Protein AF-A0A7C3IVB8-F1 (afdb_monomer_lite)

Foldseek 3Di:
DLCLLVVLLCCPPVPHLAAEDEQDWQPQQDDCLCVPPSRNHTDDPVRSVVSVVSNVVSNHHYDD

Secondary structure (DSSP, 8-state):
--SHHHHHHHIIIII-TT-EE---PPPPP-GGGGG-TTTSSPPPHHHHHHHHHHHHHTT-EE--

Radius of gyration: 13.16 Å; chains: 1; bounding box: 30×18×30 Å

Structure (mmCIF, N/CA/C/O backbone):
data_AF-A0A7C3IVB8-F1
#
_entry.id   AF-A0A7C3IVB8-F1
#
loop_
_atom_site.group_PDB
_atom_site.id
_atom_site.type_symbol
_atom_site.label_atom_id
_atom_site.label_alt_id
_atom_site.label_comp_id
_atom_site.label_asym_id
_atom_site.label_entity_id
_atom_site.label_seq_id
_atom_site.pdbx_PDB_ins_code
_atom_site.Cartn_x
_atom_site.Cartn_y
_atom_site.Cartn_z
_atom_site.occupancy
_atom_site.B_iso_or_equiv
_atom_site.auth_seq_id
_atom_site.auth_comp_id
_atom_site.auth_asym_id
_atom_site.auth_atom_id
_atom_site.pdbx_PDB_model_num
ATOM 1 N N . MET A 1 1 ? 1.745 -8.132 -4.433 1.00 56.00 1 MET A N 1
ATOM 2 C CA . MET A 1 1 ? 1.584 -7.477 -3.111 1.00 56.00 1 MET A CA 1
ATOM 3 C C . MET A 1 1 ? 2.932 -7.176 -2.452 1.00 56.00 1 MET A C 1
ATOM 5 O O . MET A 1 1 ? 3.691 -8.094 -2.167 1.00 56.00 1 MET A O 1
ATOM 9 N N . ALA A 1 2 ? 3.242 -5.906 -2.186 1.00 62.81 2 ALA A N 1
ATOM 10 C CA . ALA A 1 2 ? 4.510 -5.454 -1.593 1.00 62.81 2 ALA A CA 1
ATOM 11 C C . ALA A 1 2 ? 4.547 -5.562 -0.048 1.00 62.81 2 ALA A C 1
ATOM 13 O O . ALA A 1 2 ? 4.917 -4.613 0.635 1.00 62.81 2 ALA A O 1
ATOM 14 N N . GLY A 1 3 ? 4.105 -6.687 0.527 1.00 76.25 3 GLY A N 1
ATOM 15 C CA . GLY A 1 3 ? 4.049 -6.877 1.989 1.00 76.25 3 GLY A CA 1
ATOM 16 C C . GLY A 1 3 ? 2.968 -6.062 2.719 1.00 76.25 3 GLY A C 1
ATOM 17 O O . GLY A 1 3 ? 2.870 -6.133 3.940 1.00 76.25 3 GLY A O 1
ATOM 18 N N . SER A 1 4 ? 2.128 -5.321 1.990 1.00 81.31 4 SER A N 1
ATOM 19 C CA . SER A 1 4 ? 1.080 -4.460 2.553 1.00 81.31 4 SER A CA 1
ATOM 20 C C . SER A 1 4 ? 0.079 -5.222 3.426 1.00 81.31 4 SER A C 1
ATOM 22 O O . SER A 1 4 ? -0.353 -4.698 4.445 1.00 81.31 4 SER A O 1
ATOM 24 N N . SER A 1 5 ? -0.250 -6.470 3.082 1.00 85.25 5 SER A N 1
ATOM 25 C CA . SER A 1 5 ? -1.167 -7.307 3.865 1.00 85.25 5 SER A CA 1
ATOM 26 C C . SER A 1 5 ? -0.667 -7.572 5.287 1.00 85.25 5 SER A C 1
ATOM 28 O O . SER A 1 5 ? -1.461 -7.508 6.216 1.00 85.25 5 SER A O 1
ATOM 30 N N . ALA A 1 6 ? 0.637 -7.796 5.479 1.00 88.06 6 ALA A N 1
ATOM 31 C CA . ALA A 1 6 ? 1.215 -8.033 6.804 1.00 88.06 6 ALA A CA 1
ATOM 32 C C . ALA A 1 6 ? 1.134 -6.786 7.698 1.00 88.06 6 ALA A C 1
ATOM 34 O O . ALA A 1 6 ? 0.833 -6.886 8.884 1.00 88.06 6 ALA A O 1
ATOM 35 N N . VAL A 1 7 ? 1.353 -5.601 7.117 1.00 89.38 7 VAL A N 1
ATOM 36 C CA .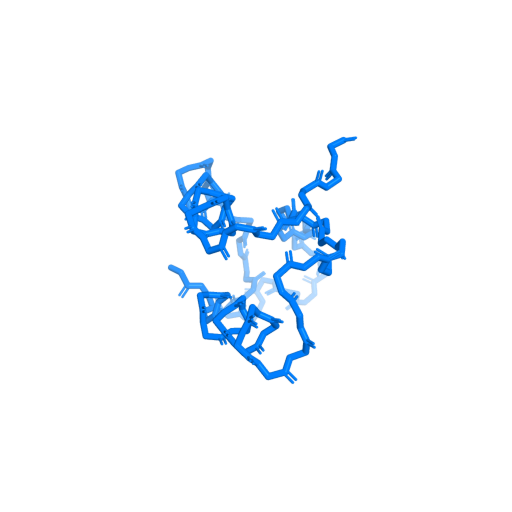 VAL A 1 7 ? 1.216 -4.327 7.840 1.00 89.38 7 VAL A CA 1
ATOM 37 C C . VAL A 1 7 ? -0.245 -4.074 8.209 1.00 89.38 7 VAL A C 1
ATOM 39 O O . VAL A 1 7 ? -0.532 -3.692 9.338 1.00 89.38 7 VAL A O 1
ATOM 42 N N . LEU A 1 8 ? -1.177 -4.312 7.282 1.00 90.00 8 LEU A N 1
ATOM 43 C CA . LEU A 1 8 ? -2.608 -4.147 7.543 1.00 90.00 8 LEU A CA 1
ATOM 44 C C . LEU A 1 8 ? -3.106 -5.121 8.621 1.00 90.00 8 LEU A C 1
ATOM 46 O O . LEU A 1 8 ? -3.884 -4.720 9.483 1.00 90.00 8 LEU A O 1
ATOM 50 N N . ASP A 1 9 ? -2.629 -6.367 8.607 1.00 90.50 9 ASP A N 1
ATOM 51 C CA . ASP A 1 9 ? -2.961 -7.376 9.619 1.00 90.50 9 ASP A CA 1
ATOM 52 C C . ASP A 1 9 ? -2.457 -6.966 11.011 1.00 90.50 9 ASP A C 1
ATOM 54 O O . ASP A 1 9 ? -3.216 -7.012 11.978 1.00 90.50 9 ASP A O 1
ATOM 58 N N . PHE A 1 10 ? -1.222 -6.460 11.099 1.00 91.56 10 PHE A N 1
ATOM 59 C CA . PHE A 1 10 ? -0.676 -5.894 12.335 1.00 91.56 10 PHE A CA 1
ATOM 60 C C . PHE A 1 10 ? -1.518 -4.718 12.848 1.00 91.56 10 PHE A C 1
ATOM 62 O O . PHE A 1 10 ? -1.875 -4.679 14.023 1.00 91.56 10 PHE A O 1
ATOM 69 N N . LEU A 1 11 ? -1.893 -3.775 11.976 1.00 90.62 11 LEU A N 1
ATOM 70 C CA . LEU A 1 11 ? -2.725 -2.632 12.367 1.00 90.62 11 LEU A CA 1
ATOM 71 C C . LEU A 1 11 ? -4.103 -3.073 12.881 1.00 90.62 11 LEU A C 1
ATOM 73 O O . LEU A 1 11 ? -4.598 -2.523 13.865 1.00 90.62 11 LEU A O 1
ATOM 77 N N . ALA A 1 12 ? -4.716 -4.066 12.238 1.00 90.31 12 ALA A N 1
ATOM 78 C CA . ALA A 1 12 ? -6.029 -4.560 12.629 1.00 90.31 12 ALA A CA 1
ATOM 79 C C . ALA A 1 12 ? -5.997 -5.335 13.957 1.00 90.31 12 ALA A C 1
ATOM 81 O O . ALA A 1 12 ? -6.906 -5.165 14.772 1.00 90.31 12 ALA A O 1
ATOM 82 N N . LYS A 1 13 ? -4.965 -6.161 14.180 1.00 91.31 13 LYS A N 1
ATOM 83 C CA . LYS A 1 13 ? -4.863 -7.055 15.347 1.00 91.31 13 LYS A CA 1
ATOM 84 C C . LYS A 1 13 ? -4.217 -6.407 16.565 1.00 91.31 13 LYS A C 1
ATOM 86 O O . LYS A 1 13 ? -4.754 -6.524 17.660 1.00 91.31 13 LYS A O 1
ATOM 91 N N . GLU A 1 14 ? -3.089 -5.732 16.371 1.00 93.19 14 GLU A N 1
ATOM 92 C CA . GLU A 1 14 ? -2.242 -5.256 17.471 1.00 93.19 14 GLU A CA 1
ATOM 93 C C . GLU A 1 14 ? -2.542 -3.805 17.862 1.00 93.19 14 GLU A C 1
ATOM 95 O O . GLU A 1 14 ? -2.328 -3.418 19.008 1.00 93.19 14 GLU A O 1
ATOM 100 N N . ILE A 1 15 ? -3.047 -2.987 16.928 1.00 90.56 15 ILE A N 1
ATOM 101 C CA . ILE A 1 15 ? -3.394 -1.585 17.208 1.00 90.56 15 ILE A CA 1
ATOM 102 C C . ILE A 1 15 ? -4.892 -1.447 17.479 1.00 90.56 15 ILE A C 1
ATOM 104 O O . ILE A 1 15 ? -5.303 -1.188 18.608 1.00 90.56 15 ILE A O 1
ATOM 108 N N . SER A 1 16 ? -5.719 -1.564 16.437 1.00 87.88 16 SER A N 1
ATOM 109 C CA . SER A 1 16 ? -7.180 -1.524 16.531 1.00 87.88 16 SER A CA 1
ATOM 110 C C . SER A 1 16 ? -7.808 -1.669 15.141 1.00 87.88 16 SER A C 1
ATOM 112 O O . SER A 1 16 ? -7.361 -0.992 14.209 1.00 87.88 16 SER A O 1
ATOM 114 N N . PRO A 1 17 ? -8.948 -2.367 14.996 1.00 82.62 17 PRO A N 1
ATOM 115 C CA . PRO A 1 17 ? -9.742 -2.325 13.766 1.00 82.62 17 PRO A CA 1
ATOM 116 C C . PRO A 1 17 ? -10.314 -0.926 13.471 1.00 82.62 17 PRO A C 1
ATOM 118 O O . PRO A 1 17 ? -10.670 -0.623 12.340 1.00 82.62 17 PRO A O 1
ATOM 121 N N . ARG A 1 18 ? -10.376 -0.015 14.455 1.00 85.50 18 ARG A N 1
ATOM 122 C CA . ARG A 1 18 ? -10.838 1.372 14.238 1.00 85.50 18 ARG A CA 1
ATOM 123 C C . ARG A 1 18 ? -9.746 2.310 13.717 1.00 85.50 18 ARG A C 1
ATOM 125 O O . ARG A 1 18 ? -9.998 3.508 13.591 1.00 85.50 18 ARG A O 1
ATOM 132 N N . THR A 1 19 ? -8.554 1.790 13.437 1.00 87.62 19 THR A N 1
ATOM 133 C CA . THR A 1 19 ? -7.448 2.577 12.890 1.00 87.62 19 THR A CA 1
ATOM 134 C C . THR A 1 19 ? -7.823 3.117 11.515 1.00 87.62 19 THR A C 1
ATOM 136 O O . THR A 1 19 ? -8.283 2.374 10.646 1.00 87.62 19 THR A O 1
ATOM 139 N N . TYR A 1 20 ? -7.621 4.419 11.327 1.00 88.88 20 TYR A N 1
ATOM 140 C CA . TYR A 1 20 ? -7.779 5.054 10.028 1.00 88.88 20 TYR A CA 1
ATOM 141 C C . TYR A 1 20 ? -6.539 4.823 9.179 1.00 88.88 20 TYR A C 1
ATOM 143 O O . TYR A 1 20 ? -5.427 5.158 9.588 1.00 88.88 20 TYR A O 1
ATOM 151 N N . VAL A 1 21 ? -6.741 4.276 7.988 1.00 89.69 21 VAL A N 1
ATOM 152 C CA . VAL A 1 21 ? -5.677 4.001 7.028 1.00 89.69 21 VAL A CA 1
ATOM 153 C C . VAL A 1 21 ? -6.030 4.624 5.684 1.00 89.69 21 VAL A C 1
ATOM 155 O O . VAL A 1 21 ? -7.155 4.515 5.202 1.00 89.69 21 VAL A O 1
ATOM 158 N N . ASN A 1 22 ? -5.054 5.286 5.073 1.00 89.56 22 ASN A N 1
ATOM 159 C CA . ASN A 1 22 ? -5.144 5.741 3.693 1.00 89.56 22 ASN A CA 1
ATOM 160 C C . ASN A 1 22 ? -4.281 4.808 2.837 1.00 89.56 22 ASN A C 1
ATOM 162 O O . ASN A 1 22 ? -3.054 4.794 2.970 1.00 89.56 22 ASN A O 1
ATOM 166 N N . VAL A 1 23 ? -4.923 3.998 1.998 1.00 87.69 23 VAL A N 1
ATOM 167 C CA . VAL A 1 23 ? -4.228 3.102 1.072 1.00 87.69 23 VAL A CA 1
ATOM 168 C C . VAL A 1 23 ? -3.963 3.885 -0.205 1.00 87.69 23 VAL A C 1
ATOM 170 O O . VAL A 1 23 ? -4.881 4.163 -0.968 1.00 87.69 23 VAL A O 1
ATOM 173 N N . MET A 1 24 ? -2.699 4.234 -0.441 1.00 88.50 24 MET A N 1
ATOM 174 C CA . MET A 1 24 ? -2.275 4.956 -1.639 1.0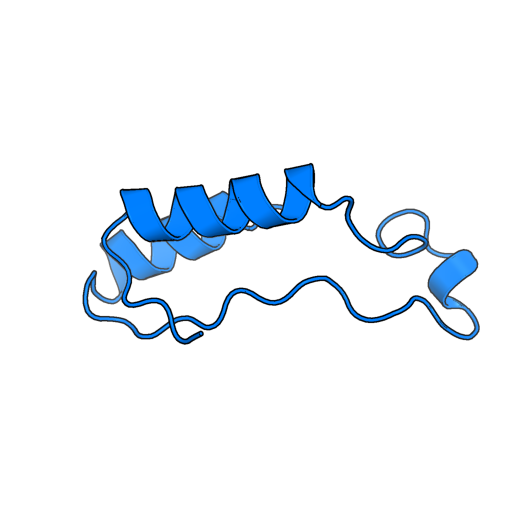0 88.50 24 MET A CA 1
ATOM 175 C C . MET A 1 24 ? -1.432 4.068 -2.551 1.00 88.50 24 MET A C 1
ATOM 177 O O . MET A 1 24 ? -0.641 3.243 -2.090 1.00 88.50 24 MET A O 1
ATOM 181 N N . ALA A 1 25 ? -1.577 4.265 -3.861 1.00 86.75 25 ALA A N 1
ATOM 182 C CA . ALA A 1 25 ? -0.673 3.670 -4.835 1.00 86.75 25 ALA A CA 1
ATOM 183 C C . ALA A 1 25 ? 0.759 4.193 -4.630 1.00 86.75 25 ALA A C 1
ATOM 185 O O . ALA A 1 25 ? 0.975 5.305 -4.143 1.00 86.75 25 ALA A O 1
ATOM 186 N N . GLN A 1 26 ? 1.753 3.397 -5.030 1.00 86.62 26 GLN A N 1
ATOM 187 C CA . GLN A 1 26 ? 3.144 3.835 -5.001 1.00 86.62 26 GLN A CA 1
ATOM 188 C C . GLN A 1 26 ? 3.313 5.104 -5.844 1.00 86.62 26 GLN A C 1
ATOM 190 O O . GLN A 1 26 ? 2.816 5.189 -6.969 1.00 86.62 26 GLN A O 1
ATOM 195 N N . TYR A 1 27 ? 4.078 6.060 -5.321 1.00 86.19 27 TYR A N 1
ATOM 196 C CA . TYR A 1 27 ? 4.457 7.251 -6.070 1.00 86.19 27 TYR A CA 1
ATOM 197 C C . TYR A 1 27 ? 5.172 6.905 -7.377 1.00 86.19 27 TYR A C 1
ATOM 199 O O . TYR A 1 27 ? 5.874 5.893 -7.483 1.00 86.19 27 TYR A O 1
ATOM 207 N N . ARG A 1 28 ? 5.021 7.797 -8.364 1.00 86.50 28 ARG A N 1
ATOM 208 C CA . ARG A 1 28 ? 5.662 7.672 -9.674 1.00 86.50 28 ARG A CA 1
ATOM 209 C C . ARG A 1 28 ? 7.179 7.493 -9.494 1.00 86.50 28 ARG A C 1
ATOM 211 O O . ARG A 1 28 ? 7.818 8.377 -8.921 1.00 86.50 28 ARG A O 1
ATOM 218 N N . PRO A 1 29 ? 7.767 6.392 -9.995 1.00 86.94 29 PRO A N 1
ATOM 219 C CA . PRO A 1 29 ? 9.210 6.206 -9.965 1.00 86.94 29 PRO A CA 1
ATOM 220 C C . PRO A 1 29 ? 9.907 7.338 -10.725 1.00 86.94 29 PRO A C 1
ATOM 222 O O . PRO A 1 29 ? 9.617 7.580 -11.896 1.00 86.94 29 PRO A O 1
ATOM 225 N N . CYS A 1 30 ? 10.835 8.023 -10.058 1.00 88.88 30 CYS A N 1
ATOM 226 C CA . CYS A 1 30 ? 11.588 9.149 -10.609 1.00 88.88 30 CYS A CA 1
ATOM 227 C C . CYS A 1 30 ? 13.094 8.978 -10.361 1.00 88.88 30 CYS A C 1
ATOM 229 O O . CYS A 1 30 ? 13.521 8.268 -9.446 1.00 88.88 30 CYS A O 1
ATOM 231 N N . TYR A 1 31 ? 13.916 9.659 -11.166 1.00 89.88 31 TYR A N 1
ATOM 232 C CA . TYR A 1 31 ? 15.378 9.649 -11.051 1.00 89.88 31 TYR A CA 1
ATOM 233 C C . TYR A 1 31 ? 15.962 8.219 -11.058 1.00 89.88 31 TYR A C 1
ATOM 235 O O . TYR A 1 31 ? 15.736 7.445 -11.986 1.00 89.88 31 TYR A O 1
ATOM 243 N N . ARG A 1 32 ? 16.721 7.848 -10.022 1.00 89.00 32 ARG A N 1
ATOM 244 C CA . ARG A 1 32 ? 17.368 6.538 -9.874 1.00 89.00 32 ARG A CA 1
ATOM 245 C C . ARG A 1 32 ? 16.408 5.429 -9.43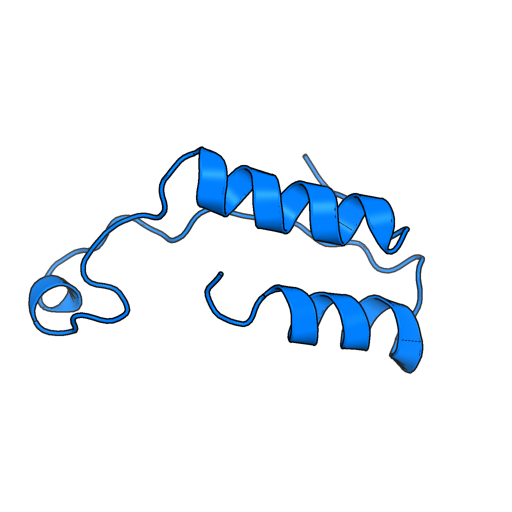8 1.00 89.00 32 ARG A C 1
ATOM 247 O O . ARG A 1 32 ? 16.864 4.297 -9.327 1.00 89.00 32 ARG A O 1
ATOM 254 N N . ALA A 1 33 ? 15.114 5.699 -9.234 1.00 87.25 33 ALA A N 1
ATOM 255 C CA . ALA A 1 33 ? 14.143 4.658 -8.883 1.00 87.25 33 ALA A CA 1
ATOM 256 C C . ALA A 1 33 ? 14.097 3.532 -9.932 1.00 87.25 33 ALA A C 1
ATOM 258 O O . ALA A 1 33 ? 13.994 2.367 -9.565 1.00 87.25 33 ALA A O 1
ATOM 259 N N . GLY A 1 34 ? 14.306 3.853 -11.217 1.00 84.25 34 GLY A N 1
ATOM 260 C CA . GLY A 1 34 ? 14.422 2.854 -12.287 1.00 84.25 34 GLY A CA 1
ATOM 261 C C . GLY A 1 34 ? 15.608 1.888 -12.136 1.00 84.25 34 GLY A C 1
ATOM 262 O O . GLY A 1 34 ? 15.593 0.810 -12.718 1.00 84.25 34 GLY A O 1
ATOM 263 N N . LYS A 1 35 ? 16.619 2.229 -11.321 1.00 92.00 35 LYS A N 1
ATOM 264 C CA . LYS A 1 35 ? 17.748 1.340 -10.990 1.00 92.00 35 LYS A CA 1
ATOM 265 C C . LYS A 1 35 ? 17.442 0.389 -9.830 1.00 92.00 35 LYS A C 1
ATOM 267 O O . LYS A 1 35 ? 18.265 -0.468 -9.529 1.00 92.00 35 LYS A O 1
ATOM 272 N N . CYS A 1 36 ? 16.301 0.549 -9.161 1.00 88.06 36 CYS A N 1
ATOM 273 C CA . CYS A 1 36 ? 15.874 -0.312 -8.067 1.00 88.06 36 CYS A CA 1
ATOM 274 C C . CYS A 1 36 ? 14.647 -1.119 -8.514 1.00 88.06 36 CYS A C 1
ATOM 276 O O . CYS A 1 36 ? 13.529 -0.610 -8.427 1.00 88.06 36 CYS A O 1
ATOM 278 N N . PRO A 1 37 ? 14.817 -2.379 -8.960 1.00 85.88 37 PRO A N 1
ATOM 279 C CA . PRO A 1 37 ? 13.736 -3.179 -9.544 1.00 85.88 37 PRO A CA 1
ATOM 280 C C . PRO A 1 37 ? 12.479 -3.273 -8.670 1.00 85.88 37 PRO A C 1
ATOM 282 O O . PRO A 1 37 ? 11.370 -3.332 -9.188 1.00 85.88 37 PRO A O 1
ATOM 285 N N . LYS A 1 38 ? 12.644 -3.225 -7.341 1.00 84.38 38 LYS A N 1
ATOM 286 C CA . LYS A 1 38 ? 11.547 -3.300 -6.362 1.00 84.38 38 LYS A CA 1
ATOM 287 C C . LYS A 1 38 ? 10.604 -2.092 -6.384 1.00 84.38 38 LYS A C 1
ATOM 289 O O . LYS A 1 38 ? 9.467 -2.227 -5.957 1.00 84.38 38 LYS A O 1
ATOM 294 N N . ILE A 1 39 ? 11.073 -0.932 -6.845 1.00 87.31 39 ILE A N 1
ATOM 295 C CA . ILE A 1 39 ? 10.306 0.326 -6.885 1.00 87.31 39 ILE A CA 1
ATOM 296 C C . ILE A 1 39 ? 10.333 0.980 -8.274 1.00 87.31 39 ILE A C 1
ATOM 298 O O . ILE A 1 39 ? 9.925 2.128 -8.426 1.00 87.31 39 ILE A O 1
ATOM 302 N N . ALA A 1 40 ? 10.837 0.268 -9.285 1.00 89.44 40 ALA A N 1
ATOM 303 C CA . ALA A 1 40 ? 11.093 0.807 -10.620 1.00 89.44 40 ALA A CA 1
ATOM 304 C C . ALA A 1 40 ? 9.822 1.039 -11.449 1.00 89.44 40 ALA A C 1
ATOM 306 O O . ALA A 1 40 ? 9.889 1.688 -12.491 1.00 89.44 40 ALA A O 1
ATOM 307 N N . ARG A 1 41 ? 8.669 0.534 -11.000 1.00 89.06 41 ARG A N 1
ATOM 308 C CA . ARG A 1 41 ? 7.374 0.720 -11.658 1.00 89.06 41 ARG A CA 1
ATOM 309 C C . ARG A 1 41 ? 6.305 1.158 -10.655 1.00 89.06 41 ARG A C 1
ATOM 311 O O . ARG A 1 41 ? 6.420 0.808 -9.482 1.00 89.06 41 ARG A O 1
ATOM 318 N N . PRO A 1 42 ? 5.271 1.889 -11.098 1.00 88.00 42 PRO A N 1
ATOM 319 C CA . PRO A 1 42 ? 4.048 2.012 -10.319 1.00 88.00 42 PRO A CA 1
ATOM 320 C C . PRO A 1 42 ? 3.340 0.643 -10.210 1.00 88.00 42 PRO A C 1
ATOM 322 O O . PRO A 1 42 ? 3.539 -0.229 -11.072 1.00 88.00 42 PRO A O 1
ATOM 325 N N . PRO A 1 43 ? 2.515 0.434 -9.171 1.00 88.81 43 PRO A N 1
ATOM 326 C CA . PRO A 1 43 ? 1.648 -0.727 -9.076 1.00 88.81 43 PRO A CA 1
ATOM 327 C C . PRO A 1 43 ? 0.603 -0.696 -10.190 1.00 88.81 43 PRO A C 1
ATOM 329 O O . PRO A 1 43 ? 0.223 0.375 -10.674 1.00 88.81 43 PRO A O 1
ATOM 332 N N . THR A 1 44 ? 0.125 -1.871 -10.586 1.00 90.75 44 THR A N 1
ATOM 333 C CA . THR A 1 44 ? -1.062 -1.957 -11.437 1.00 90.75 44 THR A CA 1
ATOM 334 C C . THR A 1 44 ? -2.309 -1.594 -10.633 1.00 90.75 44 THR A C 1
ATOM 336 O O . THR A 1 44 ? -2.299 -1.550 -9.397 1.00 90.75 44 THR A O 1
ATOM 339 N N . ARG A 1 45 ? -3.412 -1.332 -11.337 1.00 89.56 45 ARG A N 1
ATOM 340 C CA . ARG A 1 45 ? -4.697 -1.054 -10.692 1.00 89.56 45 ARG A CA 1
ATOM 341 C C . ARG A 1 45 ? -5.159 -2.243 -9.846 1.00 89.56 45 ARG A C 1
ATOM 343 O O . ARG A 1 45 ? -5.696 -2.040 -8.764 1.00 89.56 45 ARG A O 1
ATOM 350 N N . GLU A 1 46 ? -4.914 -3.459 -10.314 1.00 90.69 46 GLU A N 1
ATOM 351 C CA . GLU A 1 46 ? -5.254 -4.702 -9.621 1.00 90.69 46 GLU A CA 1
ATOM 352 C C . GLU A 1 46 ? -4.445 -4.850 -8.329 1.00 90.69 46 GLU A C 1
ATOM 354 O O . GLU A 1 46 ? -5.028 -5.134 -7.291 1.00 90.69 46 GLU A O 1
ATOM 359 N N . GLU A 1 47 ? -3.134 -4.575 -8.355 1.00 89.62 47 GLU A N 1
ATOM 360 C CA . GLU A 1 47 ? -2.280 -4.627 -7.157 1.00 89.62 47 GLU A CA 1
ATOM 361 C C . GLU A 1 47 ? -2.709 -3.609 -6.091 1.00 89.62 47 GLU A C 1
ATOM 363 O O . GLU A 1 47 ? -2.613 -3.877 -4.891 1.00 89.62 47 GLU A O 1
ATOM 368 N N . PHE A 1 48 ? -3.178 -2.437 -6.526 1.00 90.25 48 PHE A N 1
ATOM 369 C CA . PHE A 1 48 ? -3.746 -1.432 -5.634 1.00 90.25 48 PHE A CA 1
ATOM 370 C C . PHE A 1 48 ? -5.072 -1.902 -5.022 1.00 90.25 48 PHE A C 1
ATOM 372 O O . PHE A 1 48 ? -5.231 -1.846 -3.802 1.00 90.25 48 PHE A O 1
ATOM 379 N N . LEU A 1 49 ? -6.000 -2.390 -5.851 1.00 90.69 49 LEU A N 1
ATOM 380 C CA . LEU A 1 49 ? -7.301 -2.883 -5.391 1.00 90.69 49 LEU A CA 1
ATOM 381 C C . LEU A 1 49 ? -7.150 -4.061 -4.429 1.00 90.69 49 LEU A C 1
ATOM 383 O O . LEU A 1 49 ? -7.803 -4.084 -3.395 1.00 90.69 49 LEU A O 1
ATOM 387 N N . GLU A 1 50 ? -6.218 -4.974 -4.693 1.00 91.38 50 GLU A N 1
ATOM 388 C CA . GLU A 1 50 ? -5.904 -6.086 -3.794 1.00 91.38 50 GLU A CA 1
ATOM 389 C C . GLU A 1 50 ? -5.531 -5.615 -2.379 1.00 91.38 50 GLU A C 1
ATOM 391 O O . GLU A 1 50 ? -5.962 -6.205 -1.383 1.00 91.38 50 GLU A O 1
ATOM 396 N N . ALA A 1 51 ? -4.729 -4.551 -2.273 1.00 89.81 51 ALA A N 1
ATOM 397 C CA . ALA A 1 51 ? -4.343 -3.974 -0.989 1.00 89.81 51 ALA A CA 1
ATOM 398 C C . ALA A 1 51 ? -5.512 -3.235 -0.318 1.00 89.81 51 ALA A C 1
ATOM 400 O O . ALA A 1 51 ? -5.702 -3.363 0.894 1.00 89.81 51 ALA A O 1
ATOM 401 N N . TYR A 1 52 ? -6.305 -2.501 -1.101 1.00 90.69 52 TYR A N 1
ATOM 402 C CA . TYR A 1 52 ? -7.487 -1.784 -0.626 1.00 90.69 52 TYR A CA 1
ATOM 403 C C . TYR A 1 52 ? -8.548 -2.749 -0.074 1.00 90.69 52 TYR A C 1
ATOM 405 O O . TYR A 1 52 ? -8.996 -2.604 1.065 1.00 90.69 52 TYR A O 1
ATOM 413 N N . ASP A 1 53 ? -8.864 -3.806 -0.822 1.00 90.94 53 ASP A N 1
ATOM 414 C CA . ASP A 1 53 ? -9.810 -4.850 -0.422 1.00 90.94 53 ASP A CA 1
ATOM 415 C C . ASP A 1 53 ? -9.291 -5.654 0.774 1.00 90.94 53 ASP A C 1
ATOM 417 O O . ASP A 1 53 ? -10.064 -6.081 1.633 1.00 90.94 53 ASP A O 1
ATOM 421 N N . CYS A 1 54 ? -7.973 -5.858 0.879 1.00 90.75 54 CYS A N 1
ATOM 422 C CA . CYS A 1 54 ? -7.383 -6.461 2.071 1.00 90.75 54 CYS A CA 1
ATOM 423 C C . CYS A 1 54 ? -7.649 -5.611 3.319 1.00 90.75 54 CYS A C 1
ATOM 425 O O . CYS A 1 54 ? -8.065 -6.155 4.341 1.00 90.75 54 CYS A O 1
ATOM 427 N N . ALA A 1 55 ? -7.447 -4.296 3.237 1.00 88.31 55 ALA A N 1
ATOM 428 C CA . ALA A 1 55 ? -7.713 -3.389 4.348 1.00 88.31 55 ALA A CA 1
ATOM 429 C C . ALA A 1 55 ? -9.207 -3.358 4.714 1.00 88.31 55 ALA A C 1
ATOM 431 O O . ALA A 1 55 ? -9.548 -3.416 5.897 1.00 88.31 55 ALA A O 1
ATOM 432 N N . ALA A 1 56 ? -10.088 -3.353 3.707 1.00 88.81 56 ALA A N 1
ATOM 433 C CA . ALA A 1 56 ? -11.535 -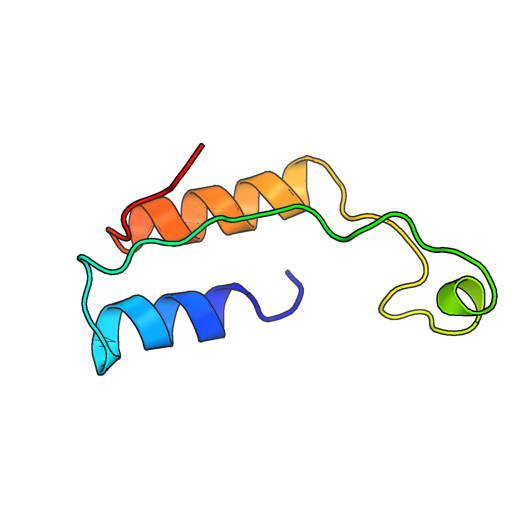3.407 3.900 1.00 88.81 56 ALA A CA 1
ATOM 434 C C . ALA A 1 56 ? -11.975 -4.705 4.600 1.00 88.81 56 ALA A C 1
ATOM 436 O O . ALA A 1 56 ? -12.742 -4.662 5.562 1.00 88.81 56 ALA A O 1
ATOM 437 N N . ARG A 1 57 ? -11.447 -5.864 4.176 1.00 90.44 57 ARG A N 1
ATOM 438 C CA . ARG A 1 57 ? -11.745 -7.171 4.797 1.00 90.44 57 ARG A CA 1
ATOM 439 C C . ARG A 1 57 ? -11.274 -7.275 6.245 1.00 90.44 57 ARG A C 1
ATOM 441 O O . ARG A 1 57 ? -11.907 -7.968 7.032 1.00 90.44 57 ARG A O 1
ATOM 448 N N . LEU A 1 58 ? -10.187 -6.592 6.596 1.00 88.81 58 LEU A N 1
ATOM 449 C CA . LEU A 1 58 ? -9.669 -6.536 7.967 1.00 88.81 58 LEU A CA 1
ATOM 450 C C . LEU A 1 58 ? -10.460 -5.570 8.870 1.00 88.81 58 LEU A C 1
ATOM 452 O O . LEU A 1 58 ? -10.169 -5.466 10.059 1.00 88.81 58 LEU A O 1
ATOM 456 N N . GLY A 1 59 ? -11.465 -4.874 8.325 1.00 87.38 59 GLY A N 1
ATOM 457 C CA . GLY A 1 59 ? -12.338 -3.973 9.077 1.00 87.38 59 GLY A CA 1
ATOM 458 C C . GLY A 1 59 ? -11.711 -2.618 9.412 1.00 87.38 59 GLY A C 1
ATOM 459 O O . GLY A 1 59 ? -12.258 -1.907 10.253 1.00 87.38 59 GLY A O 1
ATOM 460 N N . LEU A 1 60 ? -10.592 -2.259 8.771 1.00 88.25 60 LEU A N 1
ATOM 461 C CA . LEU A 1 60 ? -9.922 -0.970 8.962 1.00 88.25 60 LEU A CA 1
ATOM 462 C C . LEU A 1 60 ? -10.759 0.178 8.379 1.00 88.25 60 LEU A C 1
ATOM 464 O O . LEU A 1 60 ? -11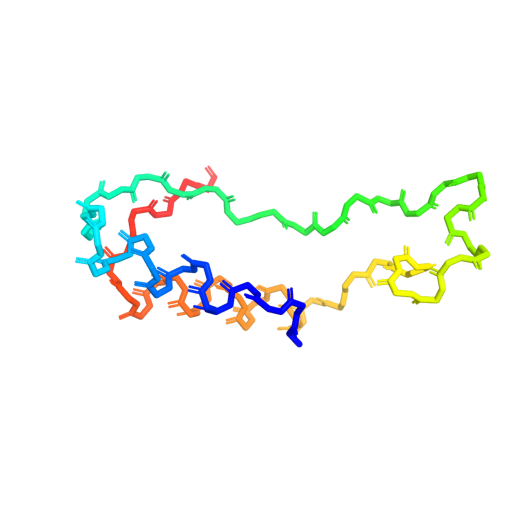.436 0.019 7.360 1.00 88.25 60 LEU A O 1
ATOM 468 N N . ARG A 1 61 ? -10.687 1.369 8.990 1.00 87.38 61 ARG A N 1
ATOM 469 C CA . ARG A 1 61 ? -11.353 2.559 8.437 1.00 87.38 61 ARG A CA 1
ATOM 470 C C . ARG A 1 61 ? -10.531 3.133 7.295 1.00 87.38 61 ARG A C 1
ATOM 472 O O . ARG A 1 61 ? -9.485 3.735 7.518 1.00 87.38 61 ARG A O 1
ATOM 479 N N . LEU A 1 62 ? -11.033 2.978 6.078 1.00 86.94 62 LEU A N 1
ATOM 480 C CA . LEU A 1 62 ? -10.405 3.527 4.885 1.00 86.94 62 LEU 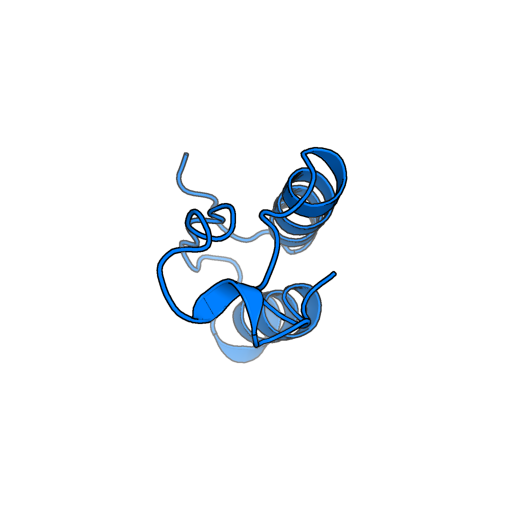A CA 1
ATOM 481 C C . LEU A 1 62 ? -10.755 5.007 4.724 1.00 86.94 62 LEU A C 1
ATOM 483 O O . LEU A 1 62 ? -11.925 5.384 4.778 1.00 86.94 62 LEU A O 1
ATOM 487 N N . VAL A 1 63 ? -9.730 5.835 4.533 1.00 80.75 63 VAL A N 1
ATOM 488 C CA . VAL A 1 63 ? -9.879 7.229 4.100 1.00 80.75 63 VAL A CA 1
ATOM 489 C C . VAL A 1 63 ? -9.751 7.248 2.579 1.00 80.75 63 VAL A C 1
ATOM 491 O O . VAL A 1 63 ? -8.768 6.727 2.052 1.00 80.75 63 VAL A O 1
ATOM 494 N N . GLY A 1 64 ? -10.767 7.782 1.901 1.00 62.84 64 GLY A N 1
ATOM 495 C CA . GLY A 1 64 ? -10.832 7.946 0.446 1.00 62.84 64 GLY A CA 1
ATOM 496 C C . GLY A 1 64 ? -10.788 9.407 0.041 1.00 62.84 64 GLY A C 1
ATOM 497 O O . GLY A 1 64 ? -11.230 10.245 0.859 1.00 62.84 64 GLY A O 1
#

Sequence (64 aa):
MAGSSAVLDFLAKEISPRTYVNVMAQYRPCYRAGKCPKIARPPTREEFLEAYDCAARLGLRLVG

pLDDT: mean 86.96, std 6.54, range [56.0, 93.19]